Protein AF-S3KGQ7-F1 (afdb_monomer_lite)

Foldseek 3Di:
DEFDAPVLAPVVCVVVCVVCVVPDDDDDHRQDPVDPDLLVSLVVVVVVCVVVVPFLEEQEYEASSLVSQVSNCVVPPDPSYHYHYYPYFDPDPVRVVVVVVVVVVVVVVVVVVVVPD

Radius of gyration: 16.53 Å; chains: 1; bounding box: 38×30×53 Å

Sequence (117 aa):
MYLVGGTGCSIVWFNHLKQMEKDYQILTFDYPMEINNIEELADFVIKFVGQLKIENPIFIGASLGGFLAQLIMRKYKSTDVAYALYSTSALSVSAIDGLKKQYKSYGFMLKLMKIVP

Structure (mmCIF, N/CA/C/O backbone):
data_AF-S3KGQ7-F1
#
_entry.id   AF-S3KGQ7-F1
#
loop_
_atom_site.group_PDB
_atom_site.id
_atom_site.type_symbol
_atom_site.label_atom_id
_atom_site.label_alt_id
_atom_site.label_comp_id
_atom_site.label_asym_id
_atom_site.label_entity_id
_atom_site.label_seq_id
_atom_site.pdbx_PDB_ins_code
_atom_site.Cartn_x
_atom_site.Cartn_y
_atom_site.Cartn_z
_atom_site.occupancy
_atom_site.B_iso_or_equiv
_atom_site.auth_seq_id
_atom_site.auth_comp_id
_atom_site.auth_asym_id
_atom_site.auth_atom_id
_atom_site.pdbx_PDB_model_num
ATOM 1 N N . MET A 1 1 ? -6.613 -0.483 5.112 1.00 95.94 1 MET A N 1
ATOM 2 C CA . MET A 1 1 ? -6.174 0.219 3.893 1.00 95.94 1 MET A CA 1
ATOM 3 C C . MET A 1 1 ? -5.572 -0.772 2.912 1.00 95.94 1 MET A C 1
ATOM 5 O O . MET A 1 1 ? -4.605 -1.436 3.261 1.00 95.94 1 MET A O 1
ATOM 9 N N . TYR A 1 2 ? -6.135 -0.872 1.709 1.00 97.44 2 TYR A N 1
ATOM 10 C CA . TYR A 1 2 ? -5.657 -1.771 0.656 1.00 97.44 2 TYR A CA 1
ATOM 11 C C . TYR A 1 2 ? -4.757 -1.026 -0.329 1.00 97.44 2 TYR A C 1
ATOM 13 O O . TYR A 1 2 ? -5.193 -0.073 -0.978 1.00 97.44 2 TYR A O 1
ATOM 21 N N . LEU A 1 3 ? -3.509 -1.480 -0.430 1.00 97.50 3 LEU A N 1
ATOM 22 C CA . LEU A 1 3 ? -2.462 -0.972 -1.307 1.00 97.50 3 LEU A CA 1
ATOM 23 C C . LEU A 1 3 ? -2.395 -1.838 -2.569 1.00 97.50 3 LEU A C 1
ATOM 25 O O . LEU A 1 3 ? -2.319 -3.069 -2.509 1.00 97.50 3 LEU A O 1
ATOM 29 N N . VAL A 1 4 ? -2.466 -1.180 -3.718 1.00 95.19 4 VAL A N 1
ATOM 30 C CA . VAL A 1 4 ? -2.579 -1.806 -5.035 1.00 95.19 4 VAL A CA 1
ATOM 31 C C . VAL A 1 4 ? -1.229 -2.337 -5.530 1.00 95.19 4 VAL A C 1
ATOM 33 O O . VAL A 1 4 ? -0.171 -1.805 -5.216 1.00 95.19 4 VAL A O 1
ATOM 36 N N . GLY A 1 5 ? -1.257 -3.413 -6.318 1.00 93.56 5 GLY A N 1
ATOM 37 C CA . GLY A 1 5 ? -0.081 -3.909 -7.032 1.00 93.56 5 GLY A CA 1
ATOM 38 C C . GLY A 1 5 ? 0.367 -2.992 -8.179 1.00 93.56 5 GLY A C 1
ATOM 39 O O . GLY A 1 5 ? -0.024 -1.833 -8.279 1.00 93.56 5 GLY A O 1
ATOM 40 N N . GLY A 1 6 ? 1.178 -3.530 -9.092 1.00 90.94 6 GLY A N 1
ATOM 41 C CA . GLY A 1 6 ? 1.786 -2.755 -10.184 1.00 90.94 6 GLY A CA 1
ATOM 42 C C . GLY A 1 6 ? 0.812 -2.127 -11.191 1.00 90.94 6 GLY A C 1
ATOM 43 O O . GLY A 1 6 ? 1.248 -1.342 -12.021 1.00 90.94 6 GLY A O 1
ATOM 44 N N . THR A 1 7 ? -0.485 -2.446 -11.131 1.00 91.88 7 THR A N 1
ATOM 45 C CA . THR A 1 7 ? -1.515 -1.791 -11.952 1.00 91.88 7 THR A CA 1
ATOM 46 C C . THR A 1 7 ? -1.812 -0.367 -11.497 1.00 91.88 7 THR A C 1
ATOM 48 O O . THR A 1 7 ? -2.325 0.414 -12.286 1.00 91.88 7 THR A O 1
ATOM 51 N N . GLY A 1 8 ? -1.582 -0.044 -10.220 1.00 94.12 8 GLY A N 1
ATOM 52 C CA . GLY A 1 8 ? -1.983 1.231 -9.624 1.00 94.12 8 GLY A CA 1
ATOM 53 C C . GLY A 1 8 ? -3.496 1.422 -9.445 1.00 94.12 8 GLY A C 1
ATOM 54 O O . GLY A 1 8 ? -3.882 2.238 -8.624 1.00 94.12 8 GLY A O 1
ATOM 55 N N . CYS A 1 9 ? -4.355 0.650 -10.120 1.00 96.31 9 CYS A N 1
ATOM 56 C CA . CYS A 1 9 ? -5.818 0.755 -10.020 1.00 96.31 9 CYS A CA 1
ATOM 57 C C . CYS A 1 9 ? -6.429 -0.091 -8.886 1.00 96.31 9 CYS A C 1
ATOM 59 O O . CYS A 1 9 ? -6.314 -1.319 -8.879 1.00 96.31 9 CYS A O 1
ATOM 61 N N . SER A 1 10 ? -7.168 0.546 -7.983 1.00 95.75 10 SER A N 1
ATOM 62 C CA . SER A 1 10 ? -7.845 -0.040 -6.817 1.00 95.75 10 SER A CA 1
ATOM 63 C C . SER A 1 10 ? -8.926 -1.063 -7.152 1.00 95.75 10 SER A C 1
ATOM 65 O O . SER A 1 10 ? -9.207 -1.945 -6.338 1.00 95.75 10 SER A O 1
ATOM 67 N N . ILE A 1 11 ? -9.478 -1.018 -8.368 1.00 96.00 11 ILE A N 1
ATOM 68 C CA . ILE A 1 11 ? -10.516 -1.949 -8.831 1.00 96.00 11 ILE A CA 1
ATOM 69 C C . ILE A 1 11 ? -10.098 -3.422 -8.718 1.00 96.00 11 ILE A C 1
ATOM 71 O O . ILE A 1 11 ? -10.950 -4.289 -8.532 1.00 96.00 11 ILE A O 1
ATOM 75 N N . VAL A 1 12 ? -8.793 -3.722 -8.747 1.00 94.56 12 VAL A N 1
ATOM 76 C CA . VAL A 1 12 ? -8.276 -5.092 -8.573 1.00 94.56 12 VAL A CA 1
ATOM 77 C C . VAL A 1 12 ? -8.676 -5.713 -7.232 1.00 94.56 12 VAL A C 1
ATOM 79 O O . VAL A 1 12 ? -8.735 -6.934 -7.115 1.00 94.56 12 VAL A O 1
ATOM 82 N N . TRP A 1 13 ? -8.982 -4.889 -6.227 1.00 95.19 13 TRP A N 1
ATOM 83 C CA . TRP A 1 13 ? -9.422 -5.344 -4.914 1.00 95.19 13 TRP A CA 1
ATOM 84 C C . TRP A 1 13 ? -10.935 -5.538 -4.803 1.00 95.19 13 TRP A C 1
ATOM 86 O O . TRP A 1 13 ? -11.372 -6.122 -3.816 1.00 95.19 13 TRP A O 1
ATOM 96 N N . PHE A 1 14 ? -11.740 -5.109 -5.781 1.00 95.50 14 PHE A N 1
ATOM 97 C CA . PHE A 1 14 ? -13.198 -4.963 -5.651 1.00 95.50 14 PHE A CA 1
ATOM 98 C C . PHE A 1 14 ? -13.899 -6.160 -4.993 1.00 95.50 14 PHE A C 1
ATOM 100 O O . PHE A 1 14 ? -14.579 -6.005 -3.981 1.00 95.50 14 PHE A O 1
ATOM 107 N N . ASN A 1 15 ? -13.671 -7.371 -5.510 1.00 95.69 15 ASN A N 1
ATOM 108 C CA . ASN A 1 15 ? -14.300 -8.587 -4.984 1.00 95.69 15 ASN A CA 1
ATOM 109 C C . ASN A 1 15 ? -13.889 -8.907 -3.542 1.00 95.69 15 ASN A C 1
ATOM 111 O O . ASN A 1 15 ? -14.663 -9.503 -2.794 1.00 95.69 15 ASN A O 1
ATOM 115 N N . HIS A 1 16 ? -12.669 -8.541 -3.155 1.00 94.12 16 HIS A N 1
ATOM 116 C CA . HIS A 1 16 ? -12.181 -8.725 -1.798 1.00 94.12 16 HIS A CA 1
ATOM 117 C C . HIS A 1 16 ? -12.750 -7.655 -0.859 1.00 94.12 16 HIS A C 1
ATOM 119 O O . HIS A 1 16 ? -13.201 -7.983 0.235 1.00 94.12 16 HIS A O 1
ATOM 125 N N . LEU A 1 17 ? -12.826 -6.395 -1.306 1.00 95.81 17 LEU A N 1
ATOM 126 C CA . LEU A 1 17 ? -13.415 -5.306 -0.518 1.00 95.81 17 LEU A CA 1
ATOM 127 C C . LEU A 1 17 ? -14.885 -5.575 -0.197 1.00 95.81 17 LEU A C 1
ATOM 129 O O . LEU A 1 17 ? -15.273 -5.419 0.955 1.00 95.81 17 LEU A O 1
ATOM 133 N N . LYS A 1 18 ? -15.670 -6.075 -1.163 1.00 96.75 18 LYS A N 1
ATOM 134 C CA . LYS A 1 18 ? -17.083 -6.438 -0.943 1.00 96.75 18 LYS A CA 1
ATOM 135 C C . LYS A 1 18 ? -17.306 -7.443 0.187 1.00 96.75 18 LYS A C 1
ATOM 137 O O . LYS A 1 18 ? -18.361 -7.464 0.805 1.00 96.75 18 LYS A O 1
ATOM 142 N N . GLN A 1 19 ? -16.334 -8.314 0.440 1.00 96.06 19 GLN A N 1
ATOM 143 C CA . GLN A 1 19 ? -16.437 -9.304 1.515 1.00 96.06 19 GLN A CA 1
ATOM 144 C C . GLN A 1 19 ? -16.027 -8.727 2.871 1.00 96.06 19 GLN A C 1
ATOM 146 O O . GLN A 1 19 ? -16.479 -9.216 3.903 1.00 96.06 19 GLN A O 1
ATOM 151 N N . MET A 1 20 ? -15.184 -7.696 2.862 1.00 96.12 20 MET A N 1
ATOM 152 C CA . MET A 1 20 ? -14.572 -7.106 4.050 1.00 96.12 20 MET A CA 1
ATOM 153 C C . MET A 1 20 ? -15.317 -5.863 4.546 1.00 96.12 20 MET A C 1
ATOM 155 O O . MET A 1 20 ? -15.214 -5.526 5.722 1.00 96.12 20 MET A O 1
ATOM 159 N N . GLU A 1 21 ? -16.087 -5.192 3.683 1.00 95.88 21 GLU A N 1
ATOM 160 C CA . GLU A 1 21 ? -16.782 -3.937 4.012 1.00 95.88 21 GLU A CA 1
ATOM 161 C C . GLU A 1 21 ? -17.840 -4.092 5.112 1.00 95.88 21 GLU A C 1
ATOM 163 O O . GLU A 1 21 ? -18.190 -3.113 5.764 1.00 95.88 21 GLU A O 1
ATOM 168 N N . LYS A 1 22 ? -18.314 -5.321 5.364 1.00 96.06 22 LYS A N 1
ATOM 169 C CA . LYS A 1 22 ? -19.239 -5.619 6.469 1.00 96.06 22 LYS A CA 1
ATOM 170 C C . LYS A 1 22 ? -18.598 -5.513 7.856 1.00 96.06 22 LYS A C 1
ATOM 172 O O . LYS A 1 22 ? -19.307 -5.230 8.815 1.00 96.06 22 LYS A O 1
ATOM 177 N N . ASP A 1 23 ? -17.287 -5.742 7.955 1.00 96.38 23 ASP A N 1
ATOM 178 C CA . ASP A 1 23 ? -16.572 -5.829 9.235 1.00 96.38 23 ASP A CA 1
ATOM 179 C C . ASP A 1 23 ? -15.567 -4.676 9.424 1.00 96.38 23 ASP A C 1
ATOM 181 O O . ASP A 1 23 ? -15.147 -4.401 10.547 1.00 96.38 23 ASP A O 1
ATOM 185 N N . TYR A 1 24 ? -15.170 -3.991 8.343 1.00 95.69 24 TYR A N 1
ATOM 186 C CA . TYR A 1 24 ? -14.114 -2.978 8.361 1.00 95.69 24 TYR A CA 1
ATOM 187 C C . TYR A 1 24 ? -14.499 -1.713 7.596 1.00 95.69 24 TYR A C 1
ATOM 189 O O . TYR A 1 24 ? -15.051 -1.770 6.499 1.00 95.69 24 TYR A O 1
ATOM 197 N N . GLN A 1 25 ? -14.066 -0.558 8.110 1.00 95.56 25 GLN A N 1
ATOM 198 C CA . GLN A 1 25 ? -13.998 0.659 7.308 1.00 95.56 25 GLN A CA 1
ATOM 199 C C . GLN A 1 25 ? -12.818 0.557 6.334 1.00 95.56 25 GLN A C 1
ATOM 201 O O . GLN A 1 25 ? -11.657 0.410 6.728 1.00 95.56 25 GLN A O 1
ATOM 206 N N . ILE A 1 26 ? -13.117 0.618 5.039 1.00 96.31 26 ILE A N 1
ATOM 207 C CA . ILE A 1 26 ? -12.139 0.374 3.982 1.00 96.31 26 ILE A CA 1
ATOM 208 C C . ILE A 1 26 ? -11.672 1.691 3.365 1.00 96.31 26 ILE A C 1
ATOM 210 O O . ILE A 1 26 ? -12.471 2.518 2.940 1.00 96.31 26 ILE A O 1
ATOM 214 N N . LEU A 1 27 ? -10.350 1.829 3.245 1.00 96.50 27 LEU A N 1
ATOM 215 C CA . LEU A 1 27 ? -9.694 2.828 2.403 1.00 96.50 27 LEU A CA 1
ATOM 216 C C . LEU A 1 27 ? -8.873 2.119 1.321 1.00 96.50 27 LEU A C 1
ATOM 218 O O . LEU A 1 27 ? -8.049 1.253 1.631 1.00 96.50 27 LEU A O 1
ATOM 222 N N . THR A 1 28 ? -9.074 2.502 0.066 1.00 96.25 28 THR A N 1
ATOM 223 C CA . THR A 1 28 ? -8.230 2.162 -1.087 1.00 96.25 28 THR A CA 1
ATOM 224 C C . THR A 1 28 ? -8.305 3.310 -2.095 1.00 96.25 28 THR A C 1
ATOM 226 O O . THR A 1 28 ? -9.215 4.134 -2.001 1.00 96.25 28 THR A O 1
ATOM 229 N N . PHE A 1 29 ? -7.357 3.397 -3.022 1.00 96.06 29 PHE A N 1
ATOM 230 C CA . PHE A 1 29 ? -7.337 4.438 -4.047 1.00 96.06 29 PHE A CA 1
ATOM 231 C C . PHE A 1 29 ? -6.460 4.033 -5.231 1.00 96.06 29 PHE A C 1
ATOM 233 O O . PHE A 1 29 ? -5.595 3.162 -5.101 1.00 96.06 29 PHE A O 1
ATOM 240 N N . ASP A 1 30 ? -6.679 4.694 -6.364 1.00 96.94 30 ASP A N 1
ATOM 241 C CA . ASP A 1 30 ? -5.816 4.584 -7.535 1.00 96.94 30 ASP A CA 1
ATOM 242 C C . ASP A 1 30 ? -4.557 5.428 -7.335 1.00 96.94 30 ASP A C 1
ATOM 244 O O . ASP A 1 30 ? -4.650 6.605 -6.982 1.00 96.94 30 ASP A O 1
ATOM 248 N N . TYR A 1 31 ? -3.379 4.841 -7.537 1.00 95.81 31 TYR A N 1
ATOM 249 C CA . TYR A 1 31 ? -2.117 5.549 -7.337 1.00 95.81 31 TYR A CA 1
ATOM 250 C C . TYR A 1 31 ? -2.033 6.803 -8.226 1.00 95.81 31 TYR A C 1
ATOM 252 O O . TYR A 1 31 ? -2.249 6.688 -9.434 1.00 95.81 31 TYR A O 1
ATOM 260 N N . PRO A 1 32 ? -1.724 7.990 -7.653 1.00 95.56 32 PRO A N 1
ATOM 261 C CA . PRO A 1 32 ? -1.634 9.227 -8.422 1.00 95.56 32 PRO A CA 1
ATOM 262 C C . PRO A 1 32 ? -0.574 9.124 -9.518 1.00 95.56 32 PRO A C 1
ATOM 264 O O .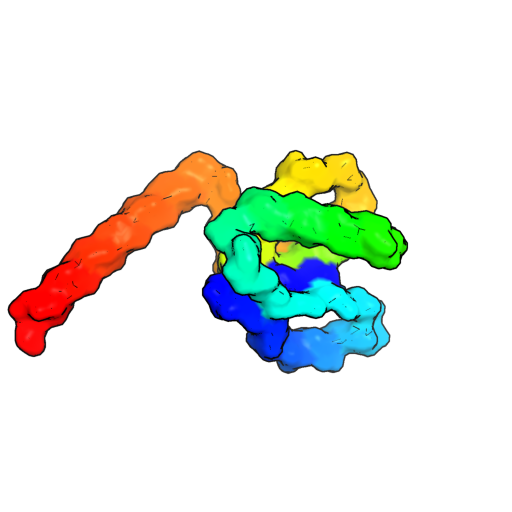 PRO A 1 32 ? 0.560 8.724 -9.250 1.00 95.56 32 PRO A O 1
ATOM 267 N N . MET A 1 33 ? -0.929 9.524 -10.737 1.00 91.75 33 MET A N 1
ATOM 268 C CA . MET A 1 33 ? -0.044 9.448 -11.907 1.00 91.75 33 MET A CA 1
ATOM 269 C C . MET A 1 33 ? 1.169 10.382 -11.793 1.00 91.75 33 MET A C 1
ATOM 271 O O . MET A 1 33 ? 2.197 10.171 -12.434 1.00 91.75 33 MET A O 1
ATOM 275 N N . GLU A 1 34 ? 1.058 11.425 -10.977 1.00 95.50 34 GLU A N 1
ATOM 276 C CA . GLU A 1 34 ? 2.115 12.395 -10.717 1.00 95.50 34 GLU A CA 1
ATOM 277 C C . GLU A 1 34 ? 3.227 11.811 -9.830 1.00 95.50 34 GLU A C 1
ATOM 279 O O . GLU A 1 34 ? 4.362 12.288 -9.878 1.00 95.50 34 GLU A O 1
ATOM 284 N N . ILE A 1 35 ? 2.930 10.765 -9.047 1.00 94.25 35 ILE A N 1
ATOM 285 C CA . ILE A 1 35 ? 3.878 10.135 -8.123 1.00 94.25 35 ILE A CA 1
ATOM 286 C C . ILE A 1 35 ? 4.533 8.935 -8.806 1.00 94.25 35 ILE A C 1
ATOM 288 O O . ILE A 1 35 ? 4.000 7.829 -8.839 1.00 94.25 35 ILE A O 1
ATOM 292 N N . ASN A 1 36 ? 5.747 9.147 -9.309 1.00 90.88 36 ASN A N 1
ATOM 293 C CA . ASN A 1 36 ? 6.497 8.142 -10.071 1.00 90.88 36 ASN A CA 1
ATOM 294 C C . ASN A 1 36 ? 7.576 7.421 -9.245 1.00 90.88 36 ASN A C 1
ATOM 296 O O . ASN A 1 36 ? 8.377 6.652 -9.778 1.00 90.88 36 ASN A O 1
ATOM 300 N N . ASN A 1 37 ? 7.606 7.669 -7.937 1.00 93.00 37 ASN A N 1
ATOM 301 C CA . ASN A 1 37 ? 8.576 7.117 -7.004 1.00 93.00 37 ASN A CA 1
ATOM 302 C C . ASN A 1 37 ? 7.852 6.460 -5.824 1.00 93.00 37 ASN A C 1
ATOM 304 O O . ASN A 1 37 ? 6.995 7.063 -5.181 1.00 93.00 37 ASN A O 1
ATOM 308 N N . ILE A 1 38 ? 8.213 5.215 -5.515 1.00 93.12 38 ILE A N 1
ATOM 309 C CA . ILE A 1 38 ? 7.538 4.442 -4.470 1.00 93.12 38 ILE A CA 1
ATOM 310 C C . ILE A 1 38 ? 7.813 4.968 -3.054 1.00 93.12 38 ILE A C 1
ATOM 312 O O . ILE A 1 38 ? 6.978 4.801 -2.168 1.00 93.12 38 ILE A O 1
ATOM 316 N N . GLU A 1 39 ? 8.949 5.636 -2.839 1.00 95.38 39 GLU A N 1
ATOM 317 C CA . GLU A 1 39 ? 9.255 6.298 -1.565 1.00 95.38 39 GLU A CA 1
ATOM 318 C C . GLU A 1 39 ? 8.334 7.506 -1.339 1.00 95.38 39 GLU A C 1
ATOM 320 O O . GLU A 1 39 ? 7.772 7.658 -0.256 1.00 95.38 39 GLU A O 1
ATOM 325 N N . GLU A 1 40 ? 8.111 8.313 -2.381 1.00 97.56 40 GLU A N 1
ATOM 326 C CA . GLU A 1 40 ? 7.162 9.436 -2.352 1.00 97.56 40 GLU A CA 1
ATOM 327 C C . GLU A 1 40 ? 5.721 8.949 -2.196 1.00 97.56 40 GLU A C 1
ATOM 329 O O . GLU A 1 40 ? 4.939 9.552 -1.461 1.00 97.56 40 GLU A O 1
ATOM 334 N N . LEU A 1 41 ? 5.370 7.822 -2.822 1.00 97.38 41 LEU A N 1
ATOM 335 C CA . LEU A 1 41 ? 4.064 7.197 -2.632 1.00 97.38 41 LEU A CA 1
ATOM 336 C C . LEU A 1 41 ? 3.867 6.732 -1.181 1.00 97.38 41 LEU A C 1
ATOM 338 O O . LEU A 1 41 ? 2.767 6.864 -0.643 1.00 97.38 41 LEU A O 1
ATOM 342 N N . ALA A 1 42 ? 4.915 6.227 -0.522 1.00 97.38 42 ALA A N 1
ATOM 343 C CA . ALA A 1 42 ? 4.856 5.866 0.894 1.00 97.38 42 ALA A CA 1
ATOM 344 C C . ALA A 1 42 ? 4.614 7.101 1.775 1.00 97.38 42 ALA A C 1
ATOM 346 O O . ALA A 1 42 ? 3.743 7.070 2.645 1.00 97.38 42 ALA A O 1
ATOM 347 N N . ASP A 1 43 ? 5.331 8.198 1.516 1.00 97.50 43 ASP A N 1
ATOM 348 C CA . ASP A 1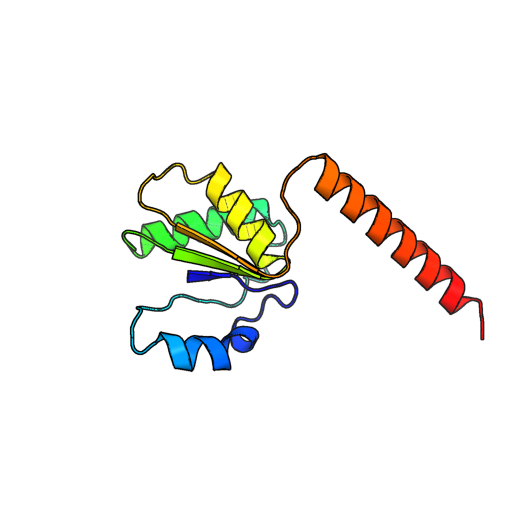 43 ? 5.157 9.463 2.239 1.00 97.50 43 ASP A CA 1
ATOM 349 C C . ASP A 1 43 ? 3.752 10.048 2.022 1.00 97.50 43 ASP A C 1
ATOM 351 O O . ASP A 1 43 ? 3.103 10.492 2.974 1.00 97.50 43 ASP A O 1
ATOM 355 N N . PHE A 1 44 ? 3.241 9.977 0.789 1.00 97.50 44 PHE A N 1
ATOM 356 C CA . PHE A 1 44 ? 1.870 10.353 0.454 1.00 97.50 44 PHE A CA 1
ATOM 357 C C . PHE A 1 44 ? 0.851 9.536 1.252 1.00 97.50 44 PHE A C 1
ATOM 359 O O . PHE A 1 44 ? -0.033 10.120 1.875 1.00 97.50 44 PHE A O 1
ATOM 366 N N . VAL A 1 45 ? 0.983 8.206 1.286 1.00 97.06 45 VAL A N 1
ATOM 367 C CA . VAL A 1 45 ? 0.074 7.324 2.034 1.00 97.06 45 VAL A CA 1
ATOM 368 C C . VAL A 1 45 ? 0.076 7.656 3.525 1.00 97.06 45 VAL A C 1
ATOM 370 O O . VAL A 1 45 ? -0.994 7.788 4.117 1.00 97.06 45 VAL A O 1
ATOM 373 N N . ILE A 1 46 ? 1.255 7.824 4.129 1.00 95.81 46 ILE A N 1
ATOM 374 C CA . ILE A 1 46 ? 1.385 8.169 5.553 1.00 95.81 46 ILE A CA 1
ATOM 375 C C . ILE A 1 46 ? 0.678 9.493 5.844 1.00 95.81 46 ILE A C 1
ATOM 377 O O . ILE A 1 46 ? -0.117 9.587 6.784 1.00 95.81 46 ILE A O 1
ATOM 381 N N . LYS A 1 47 ? 0.922 10.511 5.012 1.00 96.06 47 LYS A N 1
ATOM 382 C CA . LYS A 1 47 ? 0.268 11.814 5.139 1.00 96.06 47 LYS A CA 1
ATOM 383 C C . LYS A 1 47 ? -1.243 11.704 4.955 1.00 96.06 47 LYS A C 1
ATOM 385 O O . LYS A 1 47 ? -1.981 12.326 5.712 1.00 96.06 47 LYS A O 1
ATOM 390 N N . PHE A 1 48 ? -1.700 10.914 3.989 1.00 95.88 48 PHE A N 1
ATOM 391 C CA . PHE A 1 48 ? -3.116 10.751 3.683 1.00 95.88 48 PHE A CA 1
ATOM 392 C C . PHE A 1 48 ? -3.877 10.106 4.848 1.00 95.88 48 PHE A C 1
ATOM 394 O O . PHE A 1 48 ? -4.896 10.636 5.286 1.00 95.88 48 PHE A O 1
ATOM 401 N N . VAL A 1 49 ? -3.330 9.033 5.426 1.00 94.12 49 VAL A N 1
ATOM 402 C CA . VAL A 1 49 ? -3.867 8.385 6.636 1.00 94.12 49 VAL A CA 1
ATOM 403 C C . VAL A 1 49 ? -3.919 9.366 7.810 1.00 94.12 49 VAL A C 1
ATOM 405 O O . VAL A 1 49 ? -4.945 9.460 8.485 1.00 94.12 49 VAL A O 1
ATOM 408 N N . GLY A 1 50 ? -2.852 10.146 8.019 1.00 93.62 50 GLY A N 1
ATOM 409 C CA . GLY A 1 50 ? -2.799 11.161 9.074 1.00 93.62 50 GLY A CA 1
ATOM 410 C C . GLY A 1 50 ? -3.818 12.290 8.886 1.00 93.62 50 GLY A C 1
ATOM 411 O O . GLY A 1 50 ? -4.464 12.702 9.847 1.00 93.62 50 GLY A O 1
ATOM 412 N N . GLN A 1 51 ? -4.018 12.766 7.655 1.00 96.44 51 GLN A N 1
ATOM 413 C CA . GLN A 1 51 ? -5.009 13.802 7.338 1.00 96.44 51 GLN A CA 1
ATOM 414 C C . GLN A 1 51 ? -6.446 13.322 7.542 1.00 96.44 51 GLN A C 1
ATOM 416 O O . GLN A 1 51 ? -7.281 14.086 8.023 1.00 96.44 51 GLN A O 1
ATOM 421 N N . LEU A 1 52 ? -6.720 12.057 7.221 1.00 96.00 52 LEU A N 1
ATOM 422 C CA . LEU A 1 52 ? -8.012 11.423 7.478 1.00 96.00 52 LEU A CA 1
ATOM 423 C C . LEU A 1 52 ? -8.214 11.040 8.951 1.00 96.00 52 LEU A C 1
ATOM 425 O O . LEU A 1 52 ? -9.302 10.593 9.303 1.00 96.00 52 LEU A O 1
ATOM 429 N N . LYS A 1 53 ? -7.195 11.230 9.804 1.00 94.50 53 LYS A N 1
ATOM 430 C CA . LYS A 1 53 ? -7.204 10.875 11.231 1.00 94.50 53 LYS A CA 1
ATOM 431 C C . LYS A 1 53 ? -7.614 9.419 11.464 1.00 94.50 53 LYS A C 1
ATOM 433 O O . LYS A 1 53 ? -8.386 9.118 12.367 1.00 94.50 53 LYS A O 1
ATOM 438 N N . ILE A 1 54 ? -7.123 8.519 10.614 1.00 92.88 54 ILE A N 1
ATOM 439 C CA . ILE A 1 54 ? -7.405 7.091 10.748 1.00 92.88 54 ILE A CA 1
ATOM 440 C C . ILE A 1 54 ? -6.564 6.544 11.898 1.00 92.88 54 ILE A C 1
ATOM 442 O O . ILE A 1 54 ? -5.334 6.552 11.839 1.00 92.88 54 ILE A O 1
ATOM 446 N N . GLU A 1 55 ? -7.245 6.046 12.922 1.00 91.75 55 GLU A N 1
ATOM 447 C CA . GLU A 1 55 ? -6.631 5.374 14.062 1.00 91.75 55 GLU A CA 1
ATOM 448 C C . GLU A 1 55 ? -6.458 3.880 13.769 1.00 91.75 55 GLU A C 1
ATOM 450 O O . GLU A 1 55 ? -7.268 3.263 13.076 1.00 91.75 55 GLU A O 1
ATOM 455 N N . ASN A 1 56 ? -5.383 3.299 14.295 1.00 92.69 56 ASN A N 1
ATOM 456 C CA . ASN A 1 56 ? -5.067 1.873 14.218 1.00 92.69 56 ASN A CA 1
ATOM 457 C C . ASN A 1 56 ? -5.150 1.239 12.806 1.00 92.69 56 ASN A C 1
ATOM 459 O O . ASN A 1 56 ? -5.824 0.219 12.616 1.00 92.69 56 ASN A O 1
ATOM 463 N N . PRO A 1 57 ? -4.517 1.829 11.769 1.00 95.25 57 PRO A N 1
ATOM 464 C CA . PRO A 1 57 ? -4.665 1.345 10.404 1.00 95.25 57 PRO A CA 1
ATOM 465 C C . PRO A 1 57 ? -4.052 -0.049 10.211 1.00 95.25 57 PRO A C 1
ATOM 467 O O . PRO A 1 57 ? -2.951 -0.351 10.670 1.00 95.25 57 PRO A O 1
ATOM 470 N N . ILE A 1 58 ? -4.742 -0.875 9.422 1.00 96.62 58 ILE A N 1
ATOM 471 C CA . ILE A 1 58 ? -4.200 -2.128 8.883 1.00 96.62 58 ILE A CA 1
ATOM 472 C C . ILE A 1 58 ? -3.798 -1.884 7.427 1.00 96.62 58 ILE A C 1
ATOM 474 O O . ILE A 1 58 ? -4.669 -1.657 6.582 1.00 96.62 58 ILE A O 1
ATOM 478 N N . PHE A 1 59 ? -2.507 -1.926 7.105 1.00 97.19 59 PHE A N 1
ATOM 479 C CA . PHE A 1 59 ? -2.017 -1.821 5.728 1.00 97.19 59 PHE A CA 1
ATOM 480 C C . PHE A 1 59 ? -1.933 -3.204 5.087 1.00 97.19 59 PHE A C 1
ATOM 482 O O . PHE A 1 59 ? -1.140 -4.051 5.491 1.00 97.19 59 PHE A O 1
ATOM 489 N N . ILE A 1 60 ? -2.744 -3.424 4.059 1.00 97.19 60 ILE A N 1
ATOM 490 C CA . ILE A 1 60 ? -2.821 -4.679 3.318 1.00 97.19 60 ILE A CA 1
ATOM 491 C C . ILE A 1 60 ? -2.256 -4.430 1.926 1.00 97.19 60 ILE A C 1
ATOM 493 O O . ILE A 1 60 ? -2.791 -3.600 1.197 1.00 97.19 60 ILE A O 1
ATOM 497 N N . GLY A 1 61 ? -1.183 -5.121 1.546 1.00 96.94 61 GLY A N 1
ATOM 498 C CA . GLY A 1 61 ? -0.506 -4.887 0.272 1.00 96.94 61 GLY A CA 1
ATOM 499 C C . GLY A 1 61 ? -0.204 -6.168 -0.491 1.00 96.94 61 GLY A C 1
ATOM 500 O O . GLY A 1 61 ? 0.318 -7.124 0.082 1.00 96.94 61 GLY A O 1
ATOM 501 N N . ALA A 1 62 ? -0.486 -6.160 -1.798 1.00 93.81 62 ALA A N 1
ATOM 502 C CA . ALA A 1 62 ? -0.127 -7.244 -2.708 1.00 93.81 62 ALA A CA 1
ATOM 503 C C . ALA A 1 62 ? 0.882 -6.793 -3.768 1.00 93.81 62 ALA A C 1
ATOM 505 O O . ALA A 1 62 ? 0.767 -5.685 -4.293 1.00 93.81 62 ALA A O 1
ATOM 506 N N . SER A 1 63 ? 1.844 -7.653 -4.125 1.00 94.31 63 SER A N 1
ATOM 507 C CA . SER A 1 63 ? 2.864 -7.337 -5.141 1.00 94.31 63 SER A CA 1
ATOM 508 C C . SER A 1 63 ? 3.563 -5.997 -4.824 1.00 94.31 63 SER A C 1
ATOM 510 O O . SER A 1 63 ? 4.042 -5.817 -3.706 1.00 94.31 63 SER A O 1
ATOM 512 N N . LEU A 1 64 ? 3.588 -5.026 -5.747 1.00 94.19 64 LEU A N 1
ATOM 513 C CA . LEU A 1 64 ? 4.129 -3.680 -5.504 1.00 94.19 64 LEU A CA 1
ATOM 514 C C . LEU A 1 64 ? 3.521 -2.999 -4.263 1.00 94.19 64 LEU A C 1
ATOM 516 O O . LEU A 1 64 ? 4.244 -2.363 -3.501 1.00 94.19 64 LEU A O 1
ATOM 520 N N . GLY A 1 65 ? 2.229 -3.192 -3.997 1.00 96.81 65 GLY A N 1
ATOM 521 C CA . GLY A 1 65 ? 1.560 -2.656 -2.811 1.00 96.81 65 GLY A CA 1
ATOM 522 C C . GLY A 1 65 ? 2.068 -3.278 -1.510 1.00 96.81 65 GLY A C 1
ATOM 523 O O . GLY A 1 65 ? 2.098 -2.620 -0.474 1.00 96.81 65 GLY A O 1
ATOM 524 N N . GLY A 1 66 ? 2.528 -4.531 -1.553 1.00 96.62 66 GLY A N 1
ATOM 525 C CA . GLY A 1 66 ? 3.194 -5.187 -0.425 1.00 96.62 66 GLY A CA 1
ATOM 526 C C . GLY A 1 66 ? 4.612 -4.658 -0.192 1.00 96.62 66 GLY A C 1
ATOM 527 O O . GLY A 1 66 ? 5.070 -4.568 0.947 1.00 96.62 66 GLY A O 1
ATOM 528 N N . PHE A 1 67 ? 5.306 -4.246 -1.253 1.00 95.00 67 PHE A N 1
ATOM 529 C CA . PHE A 1 67 ? 6.567 -3.512 -1.135 1.00 95.00 67 PHE A CA 1
ATOM 530 C C . PHE A 1 67 ? 6.342 -2.117 -0.534 1.00 95.00 67 PHE A C 1
ATOM 532 O O . PHE A 1 67 ? 7.045 -1.724 0.396 1.00 95.00 67 PHE A O 1
ATOM 539 N N . LEU A 1 68 ? 5.304 -1.409 -0.991 1.00 96.50 68 LEU A N 1
ATOM 540 C CA . LEU A 1 68 ? 4.886 -0.121 -0.439 1.00 96.50 68 LEU A CA 1
ATOM 541 C C . LEU A 1 68 ? 4.529 -0.224 1.054 1.00 96.50 68 LEU A C 1
ATOM 543 O O . LEU A 1 68 ? 4.984 0.598 1.844 1.00 96.50 68 LEU A O 1
ATOM 547 N N . ALA A 1 69 ? 3.789 -1.260 1.462 1.00 96.88 69 ALA A N 1
ATOM 548 C CA . ALA A 1 69 ? 3.470 -1.524 2.868 1.00 96.88 69 ALA A CA 1
ATOM 549 C C . ALA A 1 69 ? 4.732 -1.632 3.740 1.00 96.88 69 ALA A C 1
ATOM 551 O O . ALA A 1 69 ? 4.791 -1.075 4.834 1.00 96.88 69 ALA A O 1
ATOM 552 N N . GLN A 1 70 ? 5.770 -2.311 3.244 1.00 95.69 70 GLN A N 1
ATOM 553 C CA . GLN A 1 70 ? 7.043 -2.446 3.958 1.00 95.69 70 GLN A CA 1
ATOM 554 C C . GLN A 1 70 ? 7.818 -1.123 4.044 1.00 95.69 70 GLN A C 1
ATOM 556 O O . GLN A 1 70 ? 8.494 -0.880 5.044 1.00 95.69 70 GLN A O 1
ATOM 561 N N . LEU A 1 71 ? 7.727 -0.259 3.029 1.00 95.50 71 LEU A N 1
ATOM 562 C CA . LEU A 1 71 ? 8.306 1.087 3.086 1.00 95.50 71 LEU A CA 1
ATOM 563 C C . LEU A 1 71 ? 7.584 1.968 4.102 1.00 95.50 71 LEU A C 1
ATOM 565 O O . LEU A 1 71 ? 8.237 2.633 4.907 1.00 95.50 71 LEU A O 1
ATOM 569 N N . ILE A 1 72 ? 6.251 1.904 4.124 1.00 96.06 72 ILE A N 1
ATOM 570 C CA . ILE A 1 72 ? 5.436 2.568 5.144 1.00 96.06 72 ILE A CA 1
ATOM 571 C C . ILE A 1 72 ? 5.854 2.082 6.532 1.00 96.06 72 ILE A C 1
ATOM 573 O O . ILE A 1 72 ? 6.154 2.912 7.378 1.00 96.06 72 ILE A O 1
ATOM 577 N N . MET A 1 73 ? 6.006 0.772 6.743 1.00 94.62 73 MET A N 1
ATOM 578 C CA . MET A 1 73 ? 6.481 0.205 8.014 1.00 94.62 73 MET A CA 1
ATOM 579 C C . MET A 1 73 ? 7.837 0.767 8.468 1.00 94.62 73 MET A C 1
ATOM 581 O O . MET A 1 73 ? 8.049 0.978 9.659 1.00 94.62 73 MET A O 1
ATOM 585 N N . ARG A 1 74 ? 8.768 1.044 7.545 1.00 92.81 74 ARG A N 1
ATOM 586 C CA . ARG A 1 74 ? 10.065 1.658 7.892 1.00 92.81 74 ARG A CA 1
ATOM 587 C C . ARG A 1 74 ? 9.944 3.129 8.291 1.00 92.81 74 ARG A C 1
ATOM 589 O O . ARG A 1 74 ? 10.691 3.582 9.161 1.00 92.81 74 ARG A O 1
ATOM 596 N N . LYS A 1 75 ? 9.052 3.869 7.631 1.00 93.19 75 LYS A N 1
ATOM 597 C CA . LYS A 1 75 ? 8.876 5.322 7.791 1.00 93.19 75 LYS A CA 1
ATOM 598 C C . LYS A 1 75 ? 7.913 5.682 8.927 1.00 93.19 75 LYS A C 1
ATOM 600 O O . LYS A 1 75 ? 8.127 6.670 9.623 1.00 93.19 75 LYS A O 1
ATOM 605 N N . TYR A 1 76 ? 6.877 4.876 9.136 1.00 88.19 76 TYR A N 1
ATOM 606 C CA . TYR 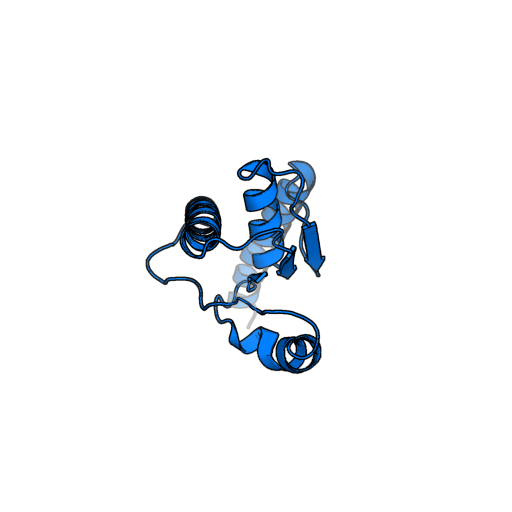A 1 76 ? 5.787 5.108 10.075 1.00 88.19 76 TYR A CA 1
ATOM 607 C C . TYR A 1 76 ? 5.953 4.234 11.321 1.00 88.19 76 TYR A C 1
ATOM 609 O O . TYR A 1 76 ? 5.472 3.104 11.395 1.00 88.19 76 TYR A O 1
ATOM 617 N N . LYS A 1 77 ? 6.673 4.767 12.313 1.00 78.94 77 LYS A N 1
ATOM 618 C CA . LYS A 1 77 ? 7.028 4.063 13.556 1.00 78.94 77 LYS A CA 1
ATOM 619 C C . LYS A 1 77 ? 5.932 4.165 14.626 1.00 78.94 77 LYS A C 1
ATOM 621 O O . LYS A 1 77 ? 6.198 4.636 15.727 1.00 78.94 77 LYS A O 1
ATOM 626 N N . SER A 1 78 ? 4.710 3.758 14.295 1.00 84.38 78 SER A N 1
ATOM 627 C CA . SER A 1 78 ? 3.628 3.603 15.277 1.00 84.38 78 SER A CA 1
ATOM 628 C C . SER A 1 78 ? 3.469 2.131 15.662 1.00 84.38 78 SER A C 1
ATOM 630 O O . SER A 1 78 ? 3.555 1.254 14.801 1.00 84.38 78 SER A O 1
ATOM 632 N N . THR A 1 79 ? 3.257 1.858 16.952 1.00 78.75 79 THR A N 1
ATOM 633 C CA . THR A 1 79 ? 2.991 0.508 17.480 1.00 78.75 79 THR A CA 1
ATOM 634 C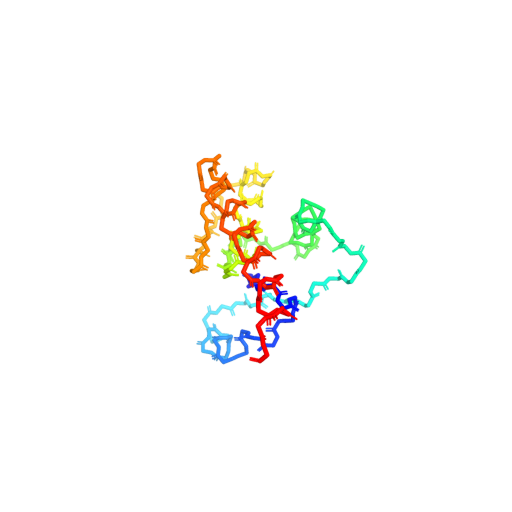 C . THR A 1 79 ? 1.559 0.048 17.242 1.00 78.75 79 THR A C 1
ATOM 636 O O . THR A 1 79 ? 1.293 -1.147 17.308 1.00 78.75 79 THR A O 1
ATOM 639 N N . ASP A 1 80 ? 0.660 0.9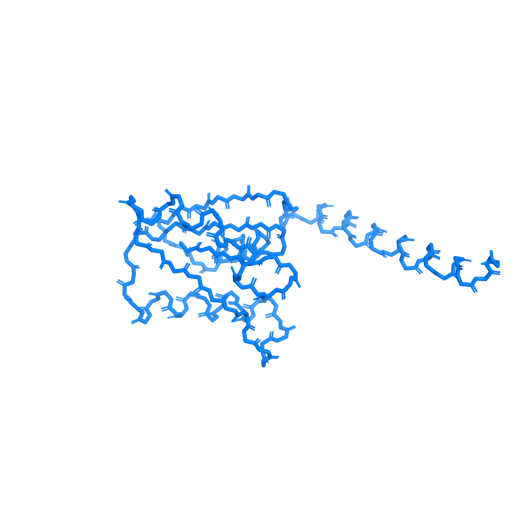71 16.908 1.00 88.88 80 ASP A N 1
ATOM 640 C CA . ASP A 1 80 ? -0.768 0.690 16.756 1.00 88.88 80 ASP A CA 1
ATOM 641 C C . ASP A 1 80 ? -1.143 0.334 15.309 1.00 88.88 80 ASP A C 1
ATOM 643 O O . ASP A 1 80 ? -2.282 0.471 14.878 1.00 88.88 80 ASP A O 1
ATOM 647 N N . VAL A 1 81 ? -0.169 -0.101 14.511 1.00 94.12 81 VAL A N 1
ATOM 648 C CA . VAL A 1 81 ? -0.330 -0.343 13.076 1.00 94.12 81 VAL A CA 1
ATOM 649 C C . VAL A 1 81 ? -0.068 -1.804 12.772 1.00 94.12 81 VAL A C 1
ATOM 651 O O . VAL A 1 81 ? 0.954 -2.361 13.173 1.00 94.12 81 VAL A O 1
ATOM 654 N N . ALA A 1 82 ? -0.957 -2.409 11.991 1.00 96.00 82 ALA A N 1
ATOM 655 C CA . ALA A 1 82 ? -0.782 -3.767 11.499 1.00 96.00 82 ALA A CA 1
ATOM 656 C C . ALA A 1 82 ? -0.482 -3.779 9.996 1.00 96.00 82 ALA A C 1
ATOM 658 O O . ALA A 1 82 ? -0.917 -2.908 9.241 1.00 96.00 82 ALA A O 1
ATOM 659 N N . TYR A 1 83 ? 0.236 -4.810 9.553 1.00 96.00 83 TYR A N 1
ATOM 660 C CA . TYR A 1 83 ? 0.611 -5.002 8.155 1.00 96.00 83 TYR A CA 1
ATOM 661 C C . TYR A 1 83 ? 0.277 -6.429 7.715 1.00 96.00 83 TYR A C 1
ATOM 663 O O . TYR A 1 83 ? 0.599 -7.386 8.416 1.00 96.00 83 TYR A O 1
ATOM 671 N N . ALA A 1 84 ? -0.326 -6.578 6.535 1.00 95.75 84 ALA A N 1
ATOM 672 C CA . ALA A 1 84 ? -0.550 -7.867 5.887 1.00 95.75 84 ALA A CA 1
ATOM 673 C C . ALA A 1 84 ? 0.030 -7.844 4.468 1.00 95.75 84 ALA A C 1
ATOM 675 O O . ALA A 1 84 ? -0.313 -6.985 3.650 1.00 95.75 84 ALA A O 1
ATOM 676 N N . LEU A 1 85 ? 0.925 -8.789 4.183 1.00 96.38 85 LEU A N 1
ATOM 677 C CA . LEU A 1 85 ? 1.699 -8.844 2.945 1.00 96.38 85 LEU A CA 1
ATOM 678 C C . LEU A 1 85 ? 1.286 -10.064 2.117 1.00 96.38 85 LEU A C 1
ATOM 680 O O . LEU A 1 85 ? 1.362 -11.193 2.595 1.00 96.38 85 LEU A O 1
ATOM 684 N N . TYR A 1 86 ? 0.896 -9.837 0.864 1.00 91.81 86 TYR A N 1
ATOM 685 C CA . TYR A 1 86 ? 0.436 -10.874 -0.062 1.00 91.81 86 TYR A CA 1
ATOM 686 C C . TYR A 1 86 ? 1.314 -10.911 -1.311 1.00 91.81 86 TYR A C 1
ATOM 688 O O . TYR A 1 86 ? 1.548 -9.878 -1.936 1.00 91.81 86 TYR A O 1
ATOM 696 N N . SER A 1 87 ? 1.781 -12.098 -1.710 1.00 92.06 87 SER A N 1
ATOM 697 C CA . SER A 1 87 ? 2.466 -12.320 -2.999 1.00 92.06 87 SER A CA 1
ATOM 698 C C . SER A 1 87 ? 3.480 -11.219 -3.362 1.00 92.06 87 SER A C 1
ATOM 700 O O . SER A 1 87 ? 3.477 -10.682 -4.471 1.00 92.06 87 SER A O 1
ATOM 702 N N . THR A 1 88 ? 4.301 -10.821 -2.389 1.00 93.38 88 THR A N 1
ATOM 703 C CA . THR A 1 88 ? 5.281 -9.735 -2.499 1.00 93.38 88 THR A CA 1
ATOM 704 C C . THR A 1 88 ? 6.650 -10.226 -2.056 1.00 93.38 88 THR A C 1
ATOM 706 O O . THR A 1 88 ? 6.767 -11.120 -1.221 1.00 93.38 88 THR A O 1
ATOM 709 N N . SER A 1 89 ? 7.696 -9.604 -2.588 1.00 87.56 89 SER A N 1
ATOM 710 C CA . SER A 1 89 ? 9.055 -9.802 -2.096 1.00 87.56 89 SER A CA 1
ATOM 711 C C . SER A 1 89 ? 9.289 -9.032 -0.796 1.00 87.56 89 SER A C 1
ATOM 713 O O . SER A 1 89 ? 8.671 -7.989 -0.557 1.00 87.56 89 SER A O 1
ATOM 715 N N . ALA A 1 90 ? 10.232 -9.517 0.010 1.00 88.88 90 ALA A N 1
ATOM 716 C CA . ALA A 1 90 ? 10.766 -8.780 1.146 1.00 88.88 90 ALA A CA 1
ATOM 717 C C . ALA A 1 90 ? 11.607 -7.573 0.686 1.00 88.88 90 ALA A C 1
ATOM 719 O O . ALA A 1 90 ? 12.222 -7.598 -0.383 1.00 88.88 90 ALA A O 1
ATOM 720 N N . LEU A 1 91 ? 11.685 -6.545 1.532 1.00 86.44 91 LEU A N 1
ATOM 721 C CA . LEU A 1 91 ? 12.511 -5.343 1.357 1.00 86.44 91 LEU A CA 1
ATOM 722 C C . LEU A 1 91 ? 13.977 -5.552 1.818 1.00 86.44 91 LEU A C 1
ATOM 724 O O . LEU A 1 91 ? 14.702 -4.591 2.093 1.00 86.44 91 LEU A O 1
ATOM 728 N N . SER A 1 92 ? 14.422 -6.803 1.978 1.00 85.50 92 SER A N 1
ATOM 729 C CA . SER A 1 92 ? 15.810 -7.121 2.333 1.00 85.50 92 SER A CA 1
ATOM 730 C C . SER A 1 92 ? 16.743 -6.915 1.139 1.00 85.50 92 SER A C 1
ATOM 732 O O . SER A 1 92 ? 16.333 -7.053 -0.013 1.00 85.50 92 SER A O 1
ATOM 734 N N . VAL A 1 93 ? 18.020 -6.623 1.410 1.00 83.56 93 VAL A N 1
ATOM 735 C CA . VAL A 1 93 ? 19.042 -6.446 0.360 1.00 83.56 93 VAL A CA 1
ATOM 736 C C . VAL 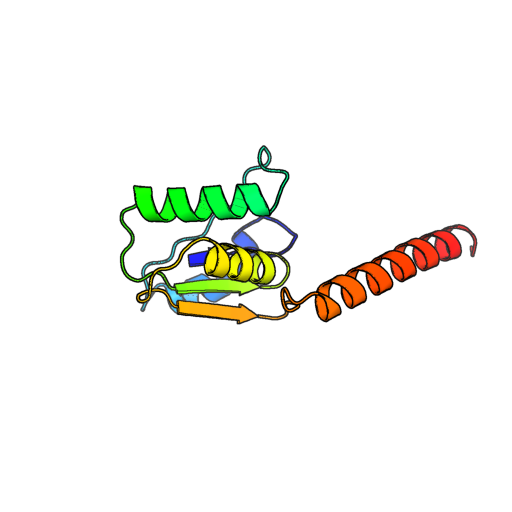A 1 93 ? 19.097 -7.670 -0.555 1.00 83.56 93 VAL A C 1
ATOM 738 O O . VAL A 1 93 ? 19.011 -7.533 -1.769 1.00 83.56 93 VAL A O 1
ATOM 741 N N . SER A 1 94 ? 19.118 -8.873 0.025 1.00 86.88 94 SER A N 1
ATOM 742 C CA . SER A 1 94 ? 19.152 -10.130 -0.730 1.00 86.88 94 SER A CA 1
ATOM 743 C C . SER A 1 94 ? 17.938 -10.322 -1.642 1.00 86.88 94 SER A C 1
ATOM 745 O O . SER A 1 94 ? 18.086 -10.764 -2.781 1.00 86.88 94 SER A O 1
ATOM 747 N N . ALA A 1 95 ? 16.741 -9.972 -1.171 1.00 83.56 95 ALA A N 1
ATOM 748 C CA . ALA A 1 95 ? 15.520 -10.096 -1.955 1.00 83.56 95 ALA A CA 1
ATOM 749 C C . ALA A 1 95 ? 15.471 -9.055 -3.086 1.00 83.56 95 ALA A C 1
ATOM 751 O O . ALA A 1 95 ? 15.111 -9.384 -4.216 1.00 83.56 95 ALA A O 1
ATOM 752 N N . ILE A 1 96 ? 15.914 -7.823 -2.815 1.00 83.00 96 ILE A N 1
ATOM 753 C CA . ILE A 1 96 ? 16.044 -6.765 -3.827 1.00 83.00 96 ILE A CA 1
ATOM 754 C C . ILE A 1 96 ? 17.062 -7.162 -4.902 1.00 83.00 96 ILE A C 1
ATOM 756 O O . ILE A 1 96 ? 16.793 -6.995 -6.093 1.00 83.00 96 ILE A O 1
ATOM 760 N N . ASP A 1 97 ? 18.209 -7.716 -4.516 1.00 86.88 97 ASP A N 1
ATOM 761 C CA . ASP A 1 97 ? 19.229 -8.173 -5.463 1.00 86.88 97 ASP A CA 1
ATOM 762 C C . ASP A 1 97 ? 18.731 -9.352 -6.306 1.00 86.88 97 ASP A C 1
ATOM 764 O O . ASP A 1 97 ? 18.941 -9.380 -7.524 1.00 86.88 97 ASP A O 1
ATOM 768 N N . GLY A 1 98 ? 17.999 -10.283 -5.688 1.00 84.88 98 GLY A N 1
ATOM 769 C CA . GLY A 1 98 ? 17.308 -11.368 -6.382 1.00 84.88 98 GLY A CA 1
ATOM 770 C C . GLY A 1 98 ? 16.332 -10.849 -7.440 1.00 84.88 98 GLY A C 1
ATOM 771 O O . GLY A 1 98 ? 16.411 -11.258 -8.601 1.00 84.88 98 GLY A O 1
ATOM 772 N N . LEU A 1 99 ? 15.480 -9.884 -7.077 1.00 83.56 99 LEU A N 1
ATOM 773 C CA . LEU A 1 99 ? 14.549 -9.239 -8.006 1.00 83.56 99 LEU A CA 1
ATOM 774 C C . LEU A 1 99 ? 15.283 -8.540 -9.152 1.00 83.56 99 LEU A C 1
ATOM 776 O O . LEU A 1 99 ? 14.952 -8.762 -10.315 1.00 83.56 99 LEU A O 1
ATOM 780 N N . LYS A 1 100 ? 16.311 -7.733 -8.865 1.00 83.81 100 LYS A N 1
ATOM 781 C CA . LYS A 1 100 ? 17.104 -7.052 -9.906 1.00 83.81 100 LYS A CA 1
ATOM 782 C C . LYS A 1 100 ? 17.701 -8.048 -10.897 1.00 83.81 100 LYS A C 1
ATOM 784 O O . LYS A 1 100 ? 17.663 -7.814 -12.107 1.00 83.81 100 LYS A O 1
ATOM 789 N N . LYS A 1 101 ? 18.227 -9.172 -10.402 1.00 88.62 101 LYS A N 1
ATOM 790 C CA . LYS A 1 101 ? 18.780 -10.243 -11.240 1.00 88.62 101 LYS A CA 1
ATOM 791 C C . LYS A 1 101 ? 17.704 -10.885 -12.121 1.00 88.62 101 LYS A C 1
ATOM 793 O O . LYS A 1 101 ? 17.946 -11.073 -13.313 1.00 88.62 101 LYS A O 1
ATOM 798 N N . GLN A 1 102 ? 16.531 -11.174 -11.562 1.00 85.50 102 GLN A N 1
ATOM 799 C CA . GLN A 1 102 ? 15.387 -11.736 -12.284 1.00 85.50 102 GLN A CA 1
ATOM 800 C C . GLN A 1 102 ? 14.857 -10.782 -13.367 1.00 85.50 102 GLN A C 1
ATOM 802 O O . GLN A 1 102 ? 14.689 -11.178 -14.515 1.00 85.50 102 GLN A O 1
ATOM 807 N N . TYR A 1 103 ? 14.662 -9.498 -13.064 1.00 82.62 103 TYR A N 1
ATOM 808 C CA . TYR A 1 103 ? 14.205 -8.535 -14.072 1.00 82.62 103 TYR A CA 1
ATOM 809 C C . TYR A 1 103 ? 15.240 -8.313 -15.180 1.00 82.62 103 TYR A C 1
ATOM 811 O O . TYR A 1 103 ? 14.877 -8.178 -16.351 1.00 82.62 103 TYR A O 1
ATOM 819 N N . LYS A 1 104 ? 16.538 -8.341 -14.849 1.00 88.56 104 LYS A N 1
ATOM 820 C CA . LYS A 1 104 ? 17.606 -8.296 -15.856 1.00 88.56 104 LYS A CA 1
ATOM 821 C C . LYS A 1 104 ? 17.560 -9.515 -16.783 1.00 88.56 104 LYS A C 1
ATOM 823 O O . LYS A 1 104 ? 17.752 -9.354 -17.989 1.00 88.56 104 LYS A O 1
ATOM 828 N N . SER A 1 105 ? 17.289 -10.712 -16.253 1.00 87.88 105 SER A N 1
ATOM 829 C CA . SER A 1 105 ? 17.164 -11.918 -17.081 1.00 87.88 105 SER A CA 1
ATOM 830 C C . SER A 1 105 ? 15.921 -11.877 -17.972 1.00 87.88 105 SER A C 1
ATOM 832 O O . SER A 1 105 ? 16.017 -12.257 -19.136 1.00 87.88 105 SER A O 1
ATOM 834 N N . TYR A 1 106 ? 14.798 -11.329 -17.500 1.00 88.06 106 TYR A N 1
ATOM 835 C CA . TYR A 1 106 ? 13.612 -11.096 -18.334 1.00 88.06 106 TYR A CA 1
ATOM 836 C C . TYR A 1 106 ? 13.872 -10.098 -19.461 1.00 88.06 106 TYR A C 1
ATOM 838 O O . TYR A 1 106 ? 13.506 -10.366 -20.601 1.00 88.06 106 TYR A O 1
ATOM 846 N N . GLY A 1 107 ? 14.565 -8.989 -19.190 1.00 86.19 107 GLY A N 1
ATOM 847 C CA . GLY A 1 107 ? 14.960 -8.043 -20.238 1.00 86.19 107 GLY A CA 1
ATOM 848 C C . GLY A 1 107 ? 15.854 -8.680 -21.308 1.00 86.19 107 GLY A C 1
ATOM 849 O O . GLY A 1 107 ? 15.718 -8.383 -22.496 1.00 86.19 107 GLY A O 1
ATOM 850 N N . PHE A 1 108 ? 16.742 -9.591 -20.904 1.00 84.19 108 PHE A N 1
ATOM 851 C CA . PHE A 1 108 ? 17.560 -10.372 -21.829 1.00 84.19 108 PHE A CA 1
ATOM 852 C C . PHE A 1 108 ? 16.727 -11.380 -22.636 1.00 84.19 108 PHE A C 1
ATOM 854 O O . PHE A 1 108 ? 16.840 -11.423 -23.858 1.00 84.19 108 PHE A O 1
ATOM 861 N N . MET A 1 109 ? 15.846 -12.133 -21.976 1.00 86.38 109 MET A N 1
ATOM 862 C CA . MET A 1 109 ? 14.940 -13.087 -22.622 1.00 86.38 109 MET A CA 1
ATOM 863 C C . MET A 1 109 ? 14.037 -12.398 -23.651 1.00 86.38 109 MET A C 1
ATOM 865 O O . MET A 1 109 ? 13.945 -12.860 -24.781 1.00 86.38 109 MET A O 1
ATOM 869 N N . LEU A 1 110 ? 13.454 -11.245 -23.311 1.00 79.44 110 LEU A N 1
ATOM 870 C CA . LEU A 1 110 ? 12.646 -10.442 -24.232 1.00 79.44 110 LEU A CA 1
ATOM 871 C C . LEU A 1 110 ? 13.445 -9.970 -25.452 1.00 79.44 110 LEU A C 1
ATOM 873 O O . LEU A 1 110 ? 12.901 -9.921 -26.551 1.00 79.44 110 LEU A O 1
ATOM 877 N N . LYS A 1 111 ? 14.731 -9.628 -25.291 1.00 86.69 111 LYS A N 1
ATOM 878 C CA . LYS A 1 111 ? 15.603 -9.319 -26.436 1.00 86.69 111 LYS A CA 1
ATOM 879 C C . LYS A 1 111 ? 15.805 -10.536 -27.335 1.00 86.69 111 LYS A C 1
ATOM 881 O O . LYS A 1 111 ? 15.728 -10.379 -28.545 1.00 86.69 111 LYS A O 1
ATOM 886 N N . LEU A 1 112 ? 16.030 -11.720 -26.763 1.00 86.69 112 LEU A N 1
ATOM 887 C CA . LEU A 1 112 ? 16.168 -12.958 -27.534 1.00 86.69 112 LEU A CA 1
ATOM 888 C C . LEU A 1 112 ? 14.875 -13.316 -28.275 1.00 86.69 112 LEU A C 1
ATOM 890 O O . LEU A 1 112 ? 14.924 -13.614 -29.461 1.00 86.69 112 LEU A O 1
ATOM 894 N N . MET A 1 113 ? 13.721 -13.212 -27.614 1.00 85.38 113 MET A N 1
ATOM 895 C CA . MET A 1 113 ? 12.411 -13.478 -28.223 1.00 85.38 113 MET A CA 1
ATOM 896 C C . MET A 1 113 ? 12.082 -12.539 -29.389 1.00 85.38 113 MET A C 1
ATOM 898 O O . MET A 1 113 ? 11.306 -12.907 -30.251 1.00 85.38 113 MET A O 1
ATOM 902 N N . LYS A 1 114 ? 12.662 -11.333 -29.438 1.00 81.50 114 LYS A N 1
ATOM 903 C CA . LYS A 1 114 ? 12.523 -10.427 -30.593 1.00 81.50 114 LYS A CA 1
ATOM 904 C C . LYS A 1 114 ? 13.382 -10.831 -31.798 1.00 81.50 114 LYS A C 1
ATOM 906 O O . LYS A 1 114 ? 13.201 -10.265 -32.870 1.00 81.50 114 LYS A O 1
ATOM 911 N N . ILE A 1 115 ? 14.357 -11.719 -31.603 1.00 85.12 115 ILE A N 1
ATOM 912 C CA . ILE A 1 115 ? 15.314 -12.166 -32.628 1.00 85.12 115 ILE A CA 1
ATOM 913 C C . ILE A 1 115 ? 14.927 -13.553 -33.163 1.00 85.12 115 ILE A C 1
ATOM 915 O O . ILE A 1 115 ? 15.227 -13.871 -34.310 1.00 85.12 115 ILE A O 1
ATOM 919 N N . VAL A 1 116 ? 14.266 -14.373 -32.343 1.00 65.06 116 VAL A N 1
ATOM 920 C CA . VAL A 1 116 ? 13.685 -15.650 -32.770 1.00 65.06 116 VAL A CA 1
ATOM 921 C C . VAL A 1 116 ? 12.327 -15.361 -33.437 1.00 65.06 116 VAL A C 1
ATOM 923 O O . VAL A 1 116 ? 11.526 -14.667 -32.814 1.00 65.06 116 VAL A O 1
ATOM 926 N N . PRO A 1 117 ? 12.088 -15.813 -34.685 1.00 55.69 117 PRO A N 1
ATOM 927 C CA . PRO A 1 117 ? 10.826 -15.592 -35.396 1.00 55.69 117 PRO A CA 1
ATOM 928 C C . PRO A 1 117 ? 9.623 -16.263 -34.722 1.00 55.69 117 PRO A C 1
ATOM 930 O O . PRO A 1 117 ? 9.817 -17.296 -34.039 1.00 55.69 117 PRO A O 1
#

Organism: NCBI:txid1125699

pLDDT: mean 91.91, std 6.46, range [55.69, 97.56]

InterPro domains:
  IPR029058 Alpha/Beta hydrolase fold [G3DSA:3.40.50.1820] (1-114)
  IPR029058 Alpha/Beta hydrolase fold [SSF53474] (2-96)

Secondary structure (DSSP, 8-state):
-EEP-TT--GGGGHHHHHHHTTTS---B-PPPTT---HHHHHHHHHHHHHHTT--S-EEEEETHHHHHHHHHHHH---TT-EEEEES---SSHHHHHHHHHHHHHHHHHHHHHTT--